Protein AF-A0A9D6MME7-F1 (afdb_monomer_lite)

Structure (mmCIF, N/CA/C/O backbone):
data_AF-A0A9D6MME7-F1
#
_entry.id   AF-A0A9D6MME7-F1
#
loop_
_atom_site.group_PDB
_atom_site.id
_atom_site.type_symbol
_atom_site.label_atom_id
_atom_site.label_alt_id
_atom_site.label_comp_id
_atom_site.label_asym_id
_atom_site.label_entity_id
_atom_site.label_seq_id
_atom_site.pdbx_PDB_ins_code
_atom_site.Cartn_x
_atom_site.Cartn_y
_atom_site.Cartn_z
_atom_site.occupancy
_atom_site.B_iso_or_equiv
_atom_site.auth_seq_id
_atom_site.auth_comp_id
_atom_site.auth_asym_id
_atom_site.auth_atom_id
_atom_site.pdbx_PDB_model_num
ATOM 1 N N . MET A 1 1 ? -21.272 2.635 26.824 1.00 50.31 1 MET A N 1
ATOM 2 C CA . MET A 1 1 ? -20.034 2.914 26.060 1.00 50.31 1 MET A CA 1
ATOM 3 C C . MET A 1 1 ? -20.425 3.286 24.642 1.00 50.31 1 MET A C 1
ATOM 5 O O . MET A 1 1 ? -21.338 2.657 24.120 1.00 50.31 1 MET A O 1
ATOM 9 N N . ALA A 1 2 ? -19.784 4.287 24.036 1.00 70.69 2 ALA A N 1
ATOM 10 C CA . ALA A 1 2 ? -19.979 4.575 22.615 1.00 70.69 2 ALA A CA 1
ATOM 11 C C . ALA A 1 2 ? -19.427 3.415 21.770 1.00 70.69 2 ALA A C 1
ATOM 13 O O . ALA A 1 2 ? -18.374 2.859 22.091 1.00 70.69 2 ALA A O 1
ATOM 14 N N . LYS A 1 3 ? -20.153 3.024 20.720 1.00 80.81 3 LYS A N 1
ATOM 15 C CA . LYS A 1 3 ? -19.692 2.022 19.755 1.00 80.81 3 LYS A CA 1
ATOM 16 C C . LYS A 1 3 ? -18.527 2.629 18.967 1.00 80.81 3 LYS A C 1
ATOM 18 O O . LYS A 1 3 ? -18.717 3.666 18.344 1.00 80.81 3 LYS A O 1
ATOM 23 N N . ARG A 1 4 ? -17.348 2.003 19.012 1.00 86.75 4 ARG A N 1
ATOM 24 C CA . ARG A 1 4 ? -16.197 2.419 18.194 1.00 86.75 4 ARG A CA 1
ATOM 25 C C . ARG A 1 4 ? -16.420 2.028 16.736 1.00 86.75 4 ARG A C 1
ATOM 27 O O . ARG A 1 4 ? -16.909 0.925 16.480 1.00 86.75 4 ARG A O 1
ATOM 34 N N . SER A 1 5 ? -16.059 2.905 15.805 1.00 95.12 5 SER A N 1
ATOM 35 C CA . SER A 1 5 ? -16.096 2.604 14.370 1.00 95.12 5 SER A CA 1
ATOM 36 C C . SER A 1 5 ? -14.817 1.878 13.931 1.00 95.12 5 SER A C 1
ATOM 38 O O . SER A 1 5 ? -13.719 2.204 14.390 1.00 95.12 5 SER A O 1
ATOM 40 N N . ILE A 1 6 ? -14.963 0.869 13.063 1.00 96.75 6 ILE A N 1
ATOM 41 C CA . ILE A 1 6 ? -13.850 0.055 12.551 1.00 96.75 6 ILE A CA 1
ATOM 42 C C . ILE A 1 6 ? -13.861 0.081 11.022 1.00 96.75 6 ILE A C 1
ATOM 44 O O . ILE A 1 6 ? -14.852 -0.322 10.414 1.00 96.75 6 ILE A O 1
ATOM 48 N N . GLY A 1 7 ? -12.757 0.518 10.420 1.00 97.44 7 GLY A N 1
ATOM 49 C CA . GLY A 1 7 ? -12.524 0.449 8.976 1.00 97.44 7 GLY A CA 1
ATOM 50 C C . GLY A 1 7 ? -11.485 -0.622 8.654 1.00 97.44 7 GLY A C 1
ATOM 51 O O . GLY A 1 7 ? -10.456 -0.697 9.325 1.00 97.44 7 GLY A O 1
ATOM 52 N N . ALA A 1 8 ? -11.738 -1.460 7.651 1.00 97.62 8 ALA A N 1
ATOM 53 C CA . ALA A 1 8 ? -10.842 -2.535 7.232 1.00 97.62 8 ALA A CA 1
ATOM 54 C C . ALA A 1 8 ? -10.379 -2.311 5.786 1.00 97.62 8 ALA A 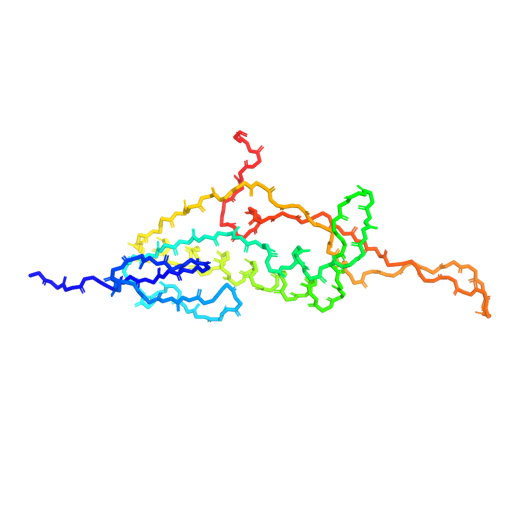C 1
ATOM 56 O O . ALA A 1 8 ? -11.146 -2.471 4.839 1.00 97.62 8 ALA A O 1
ATOM 57 N N . VAL A 1 9 ? -9.118 -1.914 5.605 1.00 98.00 9 VAL A N 1
ATOM 58 C CA . VAL A 1 9 ? -8.530 -1.652 4.289 1.00 98.00 9 VAL A CA 1
ATOM 59 C C . VAL A 1 9 ? -7.902 -2.912 3.721 1.00 98.00 9 VAL A C 1
ATOM 61 O O . VAL A 1 9 ? -6.986 -3.490 4.307 1.00 98.00 9 VAL A O 1
ATOM 64 N N . GLY A 1 10 ? -8.354 -3.301 2.531 1.00 95.00 10 GLY A N 1
ATOM 65 C CA . GLY A 1 10 ? -7.785 -4.413 1.772 1.00 95.00 10 GLY A CA 1
ATOM 66 C C . GLY A 1 10 ? -8.203 -5.797 2.265 1.00 95.00 10 GLY A C 1
ATOM 67 O O . GLY A 1 10 ? -8.008 -6.754 1.524 1.00 95.00 10 GLY A O 1
ATOM 68 N N . CYS A 1 11 ? -8.823 -5.913 3.441 1.00 92.94 11 CYS A N 1
ATOM 69 C CA . CYS A 1 11 ? -9.367 -7.153 3.991 1.00 92.94 11 CYS A CA 1
ATOM 70 C C . CYS A 1 11 ? -10.803 -6.967 4.485 1.00 92.94 11 CYS A C 1
ATOM 72 O O . CYS A 1 11 ? -11.203 -5.869 4.860 1.00 92.94 11 CYS A O 1
ATOM 74 N N . ASP A 1 12 ? -11.553 -8.065 4.511 1.00 91.06 12 ASP A N 1
ATOM 75 C CA . ASP A 1 12 ? -12.853 -8.142 5.170 1.00 91.06 12 ASP A CA 1
ATOM 76 C C . ASP A 1 12 ? -12.687 -8.853 6.521 1.00 91.06 12 ASP A C 1
ATOM 78 O O . ASP A 1 12 ? -11.966 -9.854 6.613 1.00 91.06 12 ASP A O 1
ATOM 82 N N . LEU A 1 13 ? -13.326 -8.331 7.570 1.00 90.88 13 LEU A N 1
ATOM 83 C CA . LEU A 1 13 ? -13.337 -8.966 8.884 1.00 90.88 13 LEU A CA 1
ATOM 84 C C . LEU A 1 13 ? -14.651 -9.727 9.070 1.00 90.88 13 LEU A C 1
ATOM 86 O O . LEU A 1 13 ? -15.729 -9.124 9.025 1.00 90.88 13 LEU A O 1
ATOM 90 N N . PRO A 1 14 ? -14.590 -11.040 9.357 1.00 89.19 14 PRO A N 1
ATOM 91 C CA . PRO A 1 14 ? -15.783 -11.822 9.633 1.00 89.19 14 PRO A CA 1
ATOM 92 C C . PRO A 1 14 ? -16.640 -11.210 10.749 1.00 89.19 14 PRO A C 1
ATOM 94 O O . PRO A 1 14 ? -16.130 -10.674 11.733 1.00 89.19 14 PRO A O 1
ATOM 97 N N . GLY A 1 15 ? -17.961 -11.345 10.619 1.00 87.69 15 GLY A N 1
ATOM 98 C CA . GLY A 1 15 ? -18.916 -10.930 11.652 1.00 87.69 15 GLY A CA 1
ATOM 99 C C . GLY A 1 15 ? -19.505 -9.526 11.485 1.00 87.69 15 GLY A C 1
ATOM 100 O O . GLY A 1 15 ? -20.259 -9.100 12.355 1.00 87.69 15 GLY A O 1
ATOM 101 N N . GLY A 1 16 ? -19.210 -8.813 10.390 1.00 85.44 16 GLY A N 1
ATOM 102 C CA . GLY A 1 16 ? -19.885 -7.549 10.050 1.00 85.44 16 GLY A CA 1
ATOM 103 C C . GLY A 1 16 ? -19.595 -6.403 11.024 1.00 85.44 16 GLY A C 1
ATOM 104 O O . GLY A 1 16 ? -20.416 -5.505 11.210 1.00 85.44 16 GLY A O 1
ATOM 105 N N . VAL A 1 17 ? -18.441 -6.461 11.692 1.00 89.06 17 VAL A N 1
ATOM 106 C CA . VAL A 1 17 ? -18.020 -5.486 12.710 1.00 89.06 17 VAL A CA 1
ATOM 107 C C . VAL A 1 17 ? -17.256 -4.297 12.128 1.00 89.06 17 VAL A C 1
ATOM 109 O O . VAL A 1 17 ? -17.085 -3.296 12.824 1.00 89.06 17 VAL A O 1
ATOM 112 N N . SER A 1 18 ? -16.810 -4.398 10.875 1.00 94.56 18 SER A N 1
ATOM 113 C CA . SER A 1 18 ? -16.035 -3.375 10.177 1.00 94.56 18 SER A CA 1
ATOM 114 C C . SER A 1 18 ? -16.636 -3.017 8.829 1.00 94.56 18 SER A C 1
ATOM 116 O O . SER A 1 18 ? -17.271 -3.840 8.174 1.00 94.56 18 SER A O 1
ATOM 118 N N . GLU A 1 19 ? -16.349 -1.803 8.387 1.00 96.19 19 GLU A N 1
ATOM 119 C CA . GLU A 1 19 ? -16.585 -1.370 7.018 1.00 96.19 19 GLU A CA 1
ATOM 120 C C . GLU A 1 19 ? -15.431 -1.820 6.115 1.00 96.19 19 GLU A C 1
ATOM 122 O O . GLU A 1 19 ? -14.267 -1.530 6.400 1.00 96.19 19 GLU A O 1
ATOM 127 N N . PHE A 1 20 ? -15.743 -2.535 5.031 1.00 96.62 20 PHE A N 1
ATOM 128 C CA . PHE A 1 20 ? -14.749 -2.923 4.032 1.00 96.62 20 PHE A CA 1
ATOM 129 C C . PHE A 1 20 ? -14.358 -1.729 3.162 1.00 96.62 20 PHE A C 1
ATOM 131 O O . PHE A 1 20 ? -15.199 -1.103 2.516 1.00 96.62 20 PHE A O 1
ATOM 138 N N . ILE A 1 21 ? -13.057 -1.475 3.078 1.00 97.56 21 ILE A N 1
ATOM 139 C CA . ILE A 1 21 ? -12.472 -0.398 2.293 1.00 97.56 21 ILE A CA 1
ATOM 140 C C . ILE A 1 21 ? -11.540 -1.026 1.249 1.00 97.56 21 ILE A C 1
ATOM 142 O O . ILE A 1 21 ? -10.514 -1.625 1.592 1.00 97.56 21 ILE A O 1
ATOM 146 N N . PRO A 1 22 ? -11.835 -0.886 -0.054 1.00 96.25 22 PRO A N 1
ATOM 147 C CA . PRO A 1 22 ? -10.935 -1.365 -1.092 1.00 96.25 22 PRO A CA 1
ATOM 148 C C . PRO A 1 22 ? -9.561 -0.695 -0.994 1.00 96.25 22 PRO A C 1
ATOM 150 O O . PRO A 1 22 ? -9.469 0.516 -0.812 1.00 96.25 22 PRO A O 1
ATOM 153 N N . PHE A 1 23 ? -8.483 -1.440 -1.254 1.00 96.44 23 PHE A N 1
ATOM 154 C CA . PHE A 1 23 ? -7.121 -0.883 -1.287 1.00 96.44 23 PHE A CA 1
ATOM 155 C C . PHE A 1 23 ? -6.947 0.260 -2.309 1.00 96.44 23 PHE A C 1
ATOM 157 O O . PHE A 1 23 ? -6.047 1.078 -2.191 1.00 96.44 23 PHE A O 1
ATOM 164 N N . ALA A 1 24 ? -7.792 0.344 -3.336 1.00 94.69 24 ALA A N 1
ATOM 165 C CA . ALA A 1 24 ? -7.754 1.441 -4.307 1.00 94.69 24 ALA A CA 1
ATOM 166 C C . ALA A 1 24 ? -8.586 2.668 -3.903 1.00 94.69 24 ALA A C 1
ATOM 168 O O . ALA A 1 24 ? -8.686 3.611 -4.685 1.00 94.69 24 ALA A O 1
ATOM 169 N N . SER A 1 25 ? -9.229 2.628 -2.735 1.00 96.75 25 SER A N 1
ATOM 170 C CA . SER A 1 25 ? -10.038 3.728 -2.224 1.00 96.75 25 SER A CA 1
ATOM 171 C C . SER A 1 25 ? -9.185 4.966 -1.938 1.00 96.75 25 SER A C 1
ATOM 173 O O . SER A 1 25 ? -7.981 4.876 -1.703 1.00 96.75 25 SER A O 1
ATOM 175 N N . LYS A 1 26 ? -9.841 6.127 -1.945 1.00 97.12 26 LYS A N 1
ATOM 176 C CA . LYS A 1 26 ? -9.290 7.417 -1.507 1.00 97.12 26 LYS A CA 1
ATOM 177 C C . LYS A 1 26 ? -9.902 7.858 -0.163 1.00 97.12 26 LYS A C 1
ATOM 179 O O . LYS A 1 26 ? -9.887 9.041 0.150 1.00 97.12 26 LYS A O 1
ATOM 184 N N . ALA A 1 27 ? -10.488 6.921 0.592 1.00 97.81 27 ALA A N 1
ATOM 185 C CA . ALA A 1 27 ? -11.103 7.182 1.895 1.00 97.81 27 ALA A CA 1
ATOM 186 C C . ALA A 1 27 ? -10.091 7.727 2.912 1.00 97.81 27 ALA A C 1
ATOM 188 O O . ALA A 1 27 ? -8.904 7.388 2.827 1.00 97.81 27 ALA A O 1
ATOM 189 N N . SER A 1 28 ? -10.574 8.522 3.876 1.00 97.94 28 SER A N 1
ATOM 190 C CA . SER A 1 28 ? -9.731 9.047 4.946 1.00 97.94 28 SER A CA 1
ATOM 191 C C . SER A 1 28 ? -9.754 8.149 6.170 1.00 97.94 28 SER A C 1
ATOM 193 O O . SER A 1 28 ? -10.811 7.845 6.710 1.00 97.94 28 SER A O 1
ATOM 195 N N . LEU A 1 29 ? -8.582 7.765 6.677 1.00 98.06 29 LEU A N 1
ATOM 196 C CA . LEU A 1 29 ? -8.512 6.903 7.864 1.00 98.06 29 LEU A CA 1
ATOM 197 C C . LEU A 1 29 ? -8.955 7.601 9.162 1.00 98.06 29 LEU A C 1
ATOM 199 O O . LEU A 1 29 ? -9.087 6.947 10.197 1.00 98.06 29 LEU A O 1
ATOM 203 N N . LEU A 1 30 ? -9.215 8.910 9.119 1.00 97.50 30 LEU A N 1
ATOM 204 C CA . LEU A 1 30 ? -9.743 9.678 10.247 1.00 97.50 30 LEU A CA 1
ATOM 205 C C . LEU A 1 30 ? -11.217 9.375 10.552 1.00 97.50 30 LEU A C 1
ATOM 207 O O . LEU A 1 30 ? -11.646 9.603 11.690 1.00 97.50 30 LEU A O 1
ATOM 211 N N . ASP A 1 31 ? -11.951 8.814 9.588 1.00 96.94 31 ASP A N 1
ATOM 212 C CA . ASP A 1 31 ? -13.377 8.485 9.712 1.00 96.94 31 ASP A CA 1
ATOM 213 C C . ASP A 1 31 ? -13.636 7.330 10.704 1.00 96.94 31 ASP A C 1
ATOM 215 O O . ASP A 1 31 ? -14.743 7.182 11.231 1.00 96.94 31 ASP A O 1
ATOM 219 N N . TRP A 1 32 ? -12.602 6.542 11.033 1.00 97.25 32 TRP A N 1
ATOM 220 C CA . TRP A 1 32 ? -12.698 5.402 11.949 1.00 97.25 32 TRP A CA 1
ATOM 221 C C . TRP A 1 32 ? -11.875 5.591 13.227 1.00 97.25 32 TRP A C 1
ATOM 223 O O . TRP A 1 32 ? -10.866 6.294 13.243 1.00 97.25 32 TRP A O 1
ATOM 233 N N . ASP A 1 33 ? -12.305 4.980 14.333 1.00 96.19 33 ASP A N 1
ATOM 234 C CA . ASP A 1 33 ? -11.542 4.960 15.592 1.00 96.19 33 ASP A CA 1
ATOM 235 C C . ASP A 1 33 ? -10.425 3.910 15.564 1.00 96.19 33 ASP A C 1
ATOM 237 O O .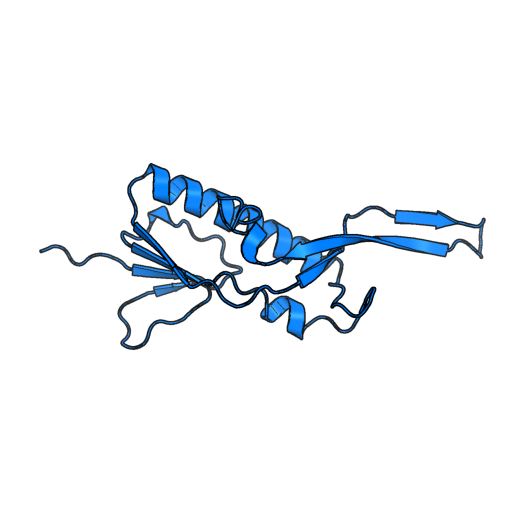 ASP A 1 33 ? -9.338 4.109 16.121 1.00 96.19 33 ASP A O 1
ATOM 241 N N . VAL A 1 34 ? -10.716 2.778 14.919 1.00 96.62 34 VAL A N 1
ATOM 242 C CA . VAL A 1 34 ? -9.802 1.656 14.723 1.00 96.62 34 VAL A CA 1
ATOM 243 C C . VAL A 1 34 ? -9.719 1.340 13.236 1.00 96.62 34 VAL A C 1
ATOM 245 O O . VAL A 1 34 ? -10.736 1.169 12.567 1.00 96.62 34 VAL A O 1
ATOM 248 N N . VAL A 1 35 ? -8.501 1.213 12.731 1.00 97.94 35 VAL A N 1
ATOM 249 C CA . VAL A 1 35 ? -8.228 0.793 11.360 1.00 97.94 35 VAL A CA 1
ATOM 250 C C . VAL A 1 35 ? -7.554 -0.564 11.393 1.00 97.94 35 VAL A C 1
ATOM 252 O O . VAL A 1 35 ? -6.583 -0.770 12.119 1.00 97.94 35 VAL A O 1
ATOM 255 N N . VAL A 1 36 ? -8.049 -1.482 10.576 1.00 97.44 36 VAL A N 1
ATOM 256 C CA . VAL A 1 36 ? -7.357 -2.715 10.224 1.00 97.44 36 VAL A CA 1
ATOM 257 C C . VAL A 1 36 ? -6.834 -2.572 8.802 1.00 97.44 36 VAL A C 1
ATOM 259 O O . VAL A 1 36 ? -7.581 -2.211 7.902 1.00 97.44 36 VAL A O 1
ATOM 262 N N . PHE A 1 37 ? -5.547 -2.824 8.593 1.00 97.94 37 PHE A N 1
ATOM 263 C CA . PHE A 1 37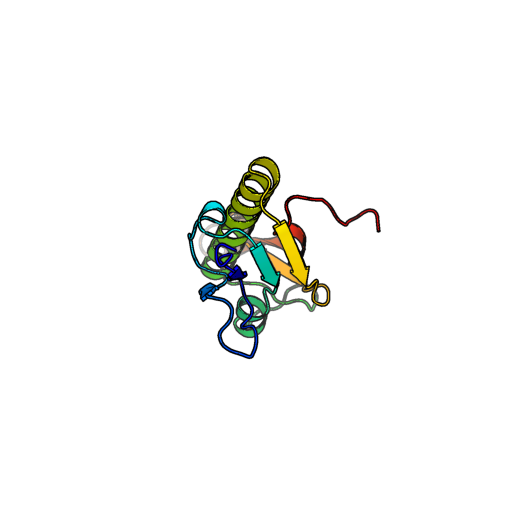 ? -4.886 -2.606 7.313 1.00 97.94 37 PHE A CA 1
ATOM 264 C C . PHE A 1 37 ? -4.192 -3.881 6.836 1.00 97.94 37 PHE A C 1
ATOM 266 O O . PHE A 1 37 ? -3.311 -4.410 7.520 1.00 97.94 37 PHE A O 1
ATOM 273 N N . TRP A 1 38 ? -4.558 -4.354 5.644 1.00 97.06 38 TRP A N 1
ATOM 274 C CA . TRP A 1 38 ? -3.887 -5.456 4.963 1.00 97.06 38 TRP A CA 1
ATOM 275 C C . TRP A 1 38 ? -3.167 -4.935 3.706 1.00 97.06 38 TRP A C 1
ATOM 277 O O . TRP A 1 38 ? -3.807 -4.741 2.669 1.00 97.06 38 TRP A O 1
ATOM 287 N N . PRO A 1 39 ? -1.841 -4.679 3.765 1.00 95.56 39 PRO A N 1
ATOM 288 C CA . PRO A 1 39 ? -1.070 -4.133 2.650 1.00 95.56 39 PRO A CA 1
ATOM 289 C C . PRO A 1 39 ? -0.778 -5.222 1.607 1.00 95.56 39 PRO A C 1
ATOM 291 O O . PRO A 1 39 ? 0.375 -5.584 1.400 1.00 95.56 39 PRO A O 1
ATOM 294 N N . THR A 1 40 ? -1.798 -5.791 0.967 1.00 95.75 40 THR A N 1
ATOM 295 C CA . THR A 1 40 ? -1.596 -6.697 -0.173 1.00 95.75 40 THR A CA 1
ATOM 296 C C . THR A 1 40 ? -1.680 -5.942 -1.498 1.00 95.75 40 THR A C 1
ATOM 298 O O . THR A 1 40 ? -2.566 -5.117 -1.730 1.00 95.75 40 THR A O 1
ATOM 301 N N . ILE A 1 41 ? -0.754 -6.254 -2.400 1.00 96.38 41 ILE A N 1
ATOM 302 C CA . ILE A 1 41 ? -0.729 -5.814 -3.795 1.00 96.38 41 ILE A CA 1
ATOM 303 C C . ILE A 1 41 ? -1.052 -6.971 -4.752 1.00 96.38 41 ILE A C 1
ATOM 305 O O . ILE A 1 41 ? -0.880 -6.826 -5.965 1.00 96.38 41 ILE A O 1
ATOM 309 N N . ALA A 1 42 ? -1.574 -8.096 -4.246 1.00 94.12 42 ALA A N 1
ATOM 310 C CA . ALA A 1 42 ? -1.908 -9.292 -5.024 1.00 94.12 42 ALA A CA 1
ATOM 311 C C . ALA A 1 42 ? -2.801 -9.000 -6.242 1.00 94.12 42 ALA A C 1
ATOM 313 O O . ALA A 1 42 ? -2.653 -9.633 -7.291 1.00 94.12 42 ALA A O 1
ATOM 314 N N . ARG A 1 43 ? -3.684 -7.991 -6.160 1.00 92.56 43 ARG A N 1
ATOM 315 C CA . ARG A 1 43 ? -4.512 -7.568 -7.307 1.00 92.56 43 ARG A CA 1
ATOM 316 C C . ARG A 1 43 ? -3.675 -7.099 -8.501 1.00 92.56 43 ARG A C 1
ATOM 318 O O . ARG A 1 43 ? -4.104 -7.246 -9.636 1.00 92.56 43 ARG A O 1
ATOM 325 N N . TYR A 1 44 ? -2.522 -6.481 -8.247 1.00 94.75 44 TYR A N 1
ATOM 326 C CA . TYR A 1 44 ? -1.627 -5.976 -9.287 1.00 94.75 44 TYR A CA 1
ATOM 327 C C . TYR A 1 44 ? -0.714 -7.091 -9.793 1.00 94.75 44 TYR A C 1
ATOM 329 O O . TYR A 1 44 ? -0.505 -7.217 -10.995 1.00 94.75 44 TYR A O 1
ATOM 337 N N . VAL A 1 45 ? -0.239 -7.947 -8.881 1.00 92.88 45 VAL A N 1
ATOM 338 C CA . VAL A 1 45 ? 0.563 -9.135 -9.210 1.00 92.88 45 VAL A CA 1
ATOM 339 C C . VAL A 1 45 ? -0.198 -10.065 -10.156 1.00 92.88 45 VAL A C 1
ATOM 341 O O . VAL A 1 45 ? 0.323 -10.440 -11.199 1.00 92.88 45 VAL A O 1
ATOM 344 N N . SER A 1 46 ? -1.448 -10.396 -9.828 1.00 89.88 46 SER A N 1
ATOM 345 C CA . SER A 1 46 ? -2.281 -11.323 -10.614 1.00 89.88 46 SER A CA 1
ATOM 346 C C . SER A 1 46 ? -2.694 -10.791 -11.990 1.00 89.88 46 SER A C 1
ATOM 348 O O . SER A 1 46 ? -3.009 -11.580 -12.876 1.00 89.88 46 SER A O 1
ATOM 350 N N . ARG A 1 47 ? -2.676 -9.468 -12.190 1.00 88.88 47 ARG A N 1
ATOM 351 C CA . ARG A 1 47 ? -2.986 -8.814 -13.474 1.00 88.88 47 ARG A CA 1
ATOM 352 C C . ARG A 1 47 ? -1.769 -8.638 -14.380 1.00 88.88 47 ARG A C 1
ATOM 354 O O . ARG A 1 47 ? -1.927 -8.259 -15.538 1.00 88.88 47 ARG A O 1
ATOM 361 N N . SER A 1 48 ? -0.566 -8.869 -13.861 1.00 89.50 48 SER A N 1
ATOM 362 C CA . SER A 1 48 ? 0.674 -8.701 -14.609 1.00 89.50 48 SER A CA 1
ATOM 363 C C . SER A 1 48 ? 0.970 -9.948 -15.440 1.00 89.50 48 SER A C 1
ATOM 365 O O . SER A 1 48 ? 1.185 -11.038 -14.912 1.00 89.50 48 SER A O 1
ATOM 367 N N . TYR A 1 49 ? 0.992 -9.771 -16.760 1.00 89.56 49 TYR A N 1
ATOM 368 C CA . TYR A 1 49 ? 1.378 -10.818 -17.709 1.00 89.56 49 TYR A CA 1
ATOM 369 C C . TYR A 1 49 ? 2.873 -10.776 -18.044 1.00 89.56 49 TYR A C 1
ATOM 371 O O . TYR A 1 49 ? 3.463 -11.793 -18.407 1.00 89.56 49 TYR A O 1
ATOM 379 N N . GLU A 1 50 ? 3.494 -9.603 -17.918 1.00 93.44 50 GLU A N 1
ATOM 380 C CA . GLU A 1 50 ? 4.908 -9.404 -18.212 1.00 93.44 50 GLU A CA 1
ATOM 381 C C . GLU A 1 50 ? 5.780 -9.723 -17.000 1.00 93.44 50 GLU A C 1
ATOM 383 O O . GLU A 1 50 ? 5.403 -9.498 -15.850 1.00 93.44 50 GLU A O 1
ATOM 388 N N . LYS A 1 51 ? 6.991 -10.217 -17.258 1.00 94.94 51 LYS A N 1
ATOM 389 C CA . LYS A 1 51 ? 7.996 -10.448 -16.223 1.00 94.94 51 LYS A CA 1
ATOM 390 C C . LYS A 1 51 ? 9.310 -9.790 -16.604 1.00 94.94 51 LYS A C 1
ATOM 392 O O . LYS A 1 51 ? 9.728 -9.847 -17.756 1.00 94.94 51 LYS A O 1
ATOM 397 N N . TYR A 1 52 ? 9.987 -9.237 -15.610 1.00 95.06 52 TYR A N 1
ATOM 398 C CA . TYR A 1 52 ? 11.362 -8.766 -15.706 1.00 95.06 52 TYR A CA 1
ATOM 399 C C . TYR A 1 52 ? 12.161 -9.428 -14.582 1.00 95.06 52 TYR A C 1
ATOM 401 O O . TYR A 1 52 ? 11.692 -9.489 -13.448 1.00 95.06 52 TYR A O 1
ATOM 409 N N . ASN A 1 53 ? 13.319 -10.017 -14.900 1.00 93.88 53 ASN A N 1
ATOM 410 C CA . ASN A 1 53 ? 14.134 -10.791 -13.949 1.00 93.88 53 ASN A CA 1
ATOM 411 C C . ASN A 1 53 ? 13.326 -11.810 -13.114 1.00 93.88 53 ASN A C 1
ATOM 413 O O . ASN A 1 53 ? 13.504 -11.933 -11.906 1.00 93.88 53 ASN A O 1
ATOM 417 N N . GLY A 1 54 ? 12.384 -12.510 -13.756 1.00 94.00 54 GLY A N 1
ATOM 418 C CA . GLY A 1 54 ? 11.554 -13.537 -13.116 1.00 94.00 54 GLY A CA 1
ATOM 419 C C . GLY A 1 54 ? 10.416 -13.019 -12.227 1.00 94.00 54 GLY A C 1
ATOM 420 O O . GLY A 1 54 ? 9.582 -13.825 -11.813 1.00 94.00 54 GLY A O 1
ATOM 421 N N . ARG A 1 55 ? 10.319 -11.705 -11.984 1.00 95.50 55 ARG A N 1
ATOM 422 C CA . ARG A 1 55 ? 9.262 -11.079 -11.173 1.00 95.50 55 ARG A CA 1
ATOM 423 C C . ARG A 1 55 ? 8.238 -10.342 -12.043 1.00 95.50 55 ARG A C 1
ATOM 425 O O . ARG A 1 55 ? 8.591 -9.918 -13.146 1.00 95.50 55 ARG A O 1
ATOM 432 N N . PRO A 1 56 ? 6.982 -10.195 -11.583 1.00 97.31 56 PRO A N 1
ATOM 433 C CA . PRO A 1 56 ? 5.956 -9.457 -12.314 1.00 97.31 56 PRO A CA 1
ATOM 434 C C . PRO A 1 56 ? 6.408 -8.031 -12.644 1.00 97.31 56 PRO A C 1
ATOM 436 O O . PRO A 1 56 ? 6.932 -7.323 -11.783 1.00 97.31 56 PRO A O 1
ATOM 439 N N . SER A 1 57 ? 6.187 -7.612 -13.886 1.00 97.31 57 SER A N 1
ATOM 440 C CA . SER A 1 57 ? 6.388 -6.245 -14.362 1.00 97.31 57 SER A CA 1
ATOM 441 C C . SER A 1 57 ? 5.022 -5.649 -14.666 1.00 97.31 57 SER A C 1
ATOM 443 O O . SER A 1 57 ? 4.284 -6.145 -15.521 1.00 97.31 57 SER A O 1
ATOM 445 N N . LEU A 1 58 ? 4.624 -4.633 -13.906 1.00 97.19 58 LEU A N 1
ATOM 446 C CA . LEU A 1 58 ? 3.291 -4.049 -14.029 1.00 97.19 58 LEU A CA 1
ATOM 447 C C . LEU A 1 58 ? 3.156 -3.268 -15.336 1.00 97.19 58 LEU A C 1
ATOM 449 O O . LEU A 1 58 ? 4.147 -2.809 -15.895 1.00 97.19 58 LEU A O 1
ATOM 453 N N . SER A 1 59 ? 1.928 -3.067 -15.810 1.00 95.31 59 SER A N 1
ATOM 454 C CA . SER A 1 59 ? 1.652 -2.111 -16.890 1.00 95.31 59 SER A CA 1
ATOM 455 C C . SER A 1 59 ? 1.925 -0.670 -16.434 1.00 95.31 59 SER A C 1
ATOM 457 O O . SER A 1 59 ? 2.009 -0.406 -15.231 1.00 95.31 59 SER A O 1
ATOM 459 N N . ASP A 1 60 ? 2.029 0.282 -17.363 1.00 94.25 60 ASP A N 1
ATOM 460 C CA . ASP A 1 60 ? 2.181 1.710 -17.034 1.00 94.25 60 ASP A CA 1
ATOM 461 C C . ASP A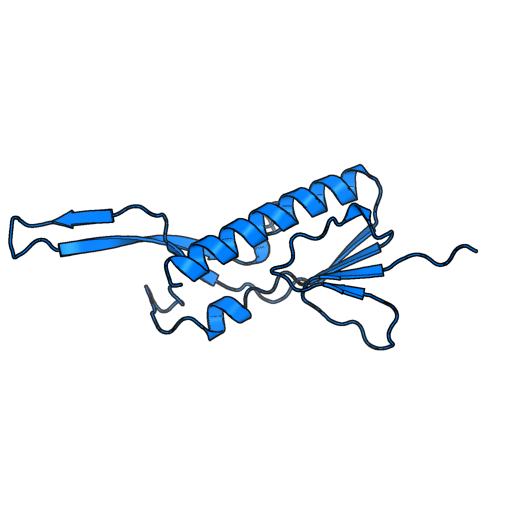 1 60 ? 1.018 2.192 -16.141 1.00 94.25 60 ASP A C 1
ATOM 463 O O . ASP A 1 60 ? 1.238 2.811 -15.098 1.00 94.25 60 ASP A O 1
ATOM 467 N N . SER A 1 61 ? -0.221 1.811 -16.476 1.00 95.25 61 SER A N 1
ATOM 468 C CA . SER A 1 61 ? -1.416 2.161 -15.698 1.00 95.25 61 SER A CA 1
ATOM 469 C C . SER A 1 61 ? -1.437 1.528 -14.307 1.00 95.25 61 SER A C 1
ATOM 471 O O . SER A 1 61 ? -1.741 2.211 -13.329 1.00 95.25 61 SER A O 1
ATOM 473 N N . ASP A 1 62 ? -1.086 0.244 -14.185 1.00 96.88 62 ASP A N 1
ATOM 474 C CA . ASP A 1 62 ? -1.060 -0.428 -12.879 1.00 96.88 62 ASP A CA 1
ATOM 475 C C . ASP A 1 62 ? 0.085 0.100 -12.006 1.00 96.88 62 ASP A C 1
ATOM 477 O O . ASP A 1 62 ? -0.063 0.212 -10.790 1.00 96.88 62 ASP A O 1
ATOM 481 N N . SER A 1 63 ? 1.202 0.487 -12.627 1.00 97.06 63 SER A N 1
ATOM 482 C CA . SER A 1 63 ? 2.338 1.121 -11.951 1.00 97.06 63 SER A CA 1
ATOM 483 C C . SER A 1 63 ? 1.958 2.470 -11.347 1.00 97.06 63 SER A C 1
ATOM 485 O O . SER A 1 63 ? 2.379 2.788 -10.236 1.00 97.06 63 SER A O 1
ATOM 487 N N . VAL A 1 64 ? 1.173 3.283 -12.060 1.00 96.38 64 VAL A N 1
ATOM 488 C CA . VAL A 1 64 ? 0.638 4.548 -11.530 1.00 96.38 64 VAL A CA 1
ATOM 489 C C . VAL A 1 64 ? -0.362 4.272 -10.407 1.00 96.38 64 VAL A C 1
ATOM 491 O O . VAL A 1 64 ? -0.179 4.768 -9.298 1.00 96.38 64 VAL A O 1
ATOM 494 N N . ALA A 1 65 ? -1.352 3.407 -10.645 1.00 97.00 65 ALA A N 1
ATOM 495 C CA . ALA A 1 65 ? -2.393 3.105 -9.664 1.00 97.00 65 ALA A CA 1
ATOM 496 C C . ALA A 1 65 ? -1.837 2.540 -8.344 1.00 97.00 65 ALA A C 1
ATOM 498 O O . ALA A 1 65 ? -2.301 2.914 -7.266 1.00 97.00 65 ALA A O 1
ATOM 499 N N . LEU A 1 66 ? -0.835 1.655 -8.409 1.00 97.81 66 LEU A N 1
ATOM 500 C CA . LEU A 1 66 ? -0.190 1.108 -7.218 1.00 97.81 66 LEU A CA 1
ATOM 501 C C . LEU A 1 66 ? 0.582 2.180 -6.443 1.00 97.81 66 LEU A C 1
ATOM 503 O O . LEU A 1 66 ? 0.444 2.254 -5.222 1.00 97.81 66 LEU A O 1
ATOM 507 N N . ARG A 1 67 ? 1.368 3.018 -7.131 1.00 97.31 67 ARG A N 1
ATOM 508 C CA . ARG A 1 67 ? 2.141 4.088 -6.482 1.00 97.31 67 ARG A CA 1
ATOM 509 C C . ARG A 1 67 ? 1.231 5.101 -5.797 1.00 97.31 67 ARG A C 1
ATOM 511 O O . ARG A 1 67 ? 1.448 5.396 -4.626 1.00 97.31 67 ARG A O 1
ATOM 518 N N . GLU A 1 68 ? 0.173 5.544 -6.470 1.00 97.31 68 GLU A N 1
ATOM 519 C CA . GLU A 1 68 ? -0.792 6.476 -5.884 1.00 97.31 68 GLU A CA 1
ATOM 520 C C . GLU A 1 68 ? -1.524 5.891 -4.675 1.00 97.31 68 GLU A C 1
ATOM 522 O O . GLU A 1 68 ? -1.727 6.588 -3.683 1.00 97.31 68 GLU A O 1
ATOM 527 N N . ALA A 1 69 ? -1.944 4.623 -4.743 1.00 97.88 69 ALA A N 1
ATOM 528 C CA . ALA A 1 69 ? -2.590 3.963 -3.611 1.00 97.88 69 ALA A CA 1
ATOM 529 C C . ALA A 1 69 ? -1.621 3.834 -2.426 1.00 97.88 69 ALA A C 1
ATOM 531 O O . ALA A 1 69 ? -1.995 4.096 -1.286 1.00 97.88 69 ALA A O 1
ATOM 532 N N . ALA A 1 70 ? -0.361 3.483 -2.693 1.00 97.44 70 ALA A N 1
ATOM 533 C CA . ALA A 1 70 ? 0.662 3.383 -1.663 1.00 97.44 70 ALA A CA 1
ATOM 534 C C . ALA A 1 70 ? 0.955 4.735 -0.999 1.00 97.44 70 ALA A C 1
ATOM 536 O O . ALA A 1 70 ? 1.053 4.805 0.221 1.00 97.44 70 ALA A O 1
ATOM 537 N N . GLU A 1 71 ? 1.077 5.807 -1.782 1.00 97.75 71 GLU A N 1
ATOM 538 C CA . GLU A 1 71 ? 1.265 7.166 -1.265 1.00 97.75 71 GLU A CA 1
ATOM 539 C C . GLU A 1 71 ? 0.062 7.654 -0.459 1.00 97.75 71 GLU A C 1
ATOM 541 O O . GLU A 1 71 ? 0.249 8.212 0.624 1.00 97.75 71 GLU A O 1
ATOM 546 N N . HIS A 1 72 ? -1.154 7.398 -0.954 1.00 98.38 72 HIS A N 1
ATOM 547 C CA . HIS A 1 72 ? -2.397 7.716 -0.254 1.00 98.38 72 HIS A CA 1
ATOM 548 C C . HIS A 1 72 ? -2.420 7.069 1.128 1.00 98.38 72 HIS A C 1
ATOM 550 O O . HIS A 1 72 ? -2.455 7.773 2.133 1.00 98.38 72 HIS A O 1
ATOM 556 N N . TRP A 1 73 ? -2.300 5.743 1.205 1.00 98.31 73 TRP A N 1
ATOM 557 C CA . TRP A 1 73 ? -2.387 5.047 2.488 1.00 98.31 73 TRP A CA 1
ATOM 558 C C . TRP A 1 73 ? -1.234 5.355 3.432 1.00 98.31 73 TRP A C 1
ATOM 560 O O . TRP A 1 73 ? -1.446 5.412 4.641 1.00 98.31 73 TRP A O 1
ATOM 570 N N . ARG A 1 74 ? -0.031 5.613 2.909 1.00 97.75 74 ARG A N 1
ATOM 571 C CA . ARG A 1 74 ? 1.094 6.067 3.732 1.00 97.75 74 ARG A CA 1
ATOM 572 C C . ARG A 1 74 ? 0.768 7.383 4.435 1.00 97.75 74 ARG A C 1
ATOM 574 O O . ARG A 1 74 ? 1.037 7.526 5.631 1.00 97.75 74 ARG A O 1
ATOM 581 N N . ARG A 1 75 ? 0.184 8.337 3.701 1.00 98.31 75 ARG A N 1
ATOM 582 C CA . ARG A 1 75 ? -0.255 9.624 4.252 1.00 98.31 75 ARG A CA 1
ATOM 583 C C . ARG A 1 75 ? -1.389 9.427 5.254 1.00 98.31 75 ARG A C 1
ATOM 585 O O . ARG A 1 75 ? -1.239 9.856 6.393 1.00 98.31 75 ARG A O 1
ATOM 592 N N . GLU A 1 76 ? -2.447 8.714 4.874 1.00 98.56 76 GLU A N 1
ATOM 593 C CA . GLU A 1 76 ? -3.603 8.492 5.750 1.00 98.56 76 GLU A CA 1
ATOM 594 C C . GLU A 1 76 ? -3.222 7.782 7.053 1.00 98.56 76 GLU A C 1
ATOM 596 O O . GLU A 1 76 ? -3.673 8.172 8.124 1.00 98.56 76 GLU A O 1
ATOM 601 N N . MET A 1 77 ? -2.350 6.767 7.003 1.00 98.00 77 MET A N 1
ATOM 602 C CA . MET A 1 77 ? -1.875 6.099 8.219 1.00 98.00 77 MET A CA 1
ATOM 603 C C . MET A 1 77 ? -1.059 7.049 9.096 1.00 98.00 77 MET A C 1
ATOM 605 O O . MET A 1 77 ? -1.224 7.046 10.313 1.00 98.00 77 MET A O 1
ATOM 609 N N . SER A 1 78 ? -0.204 7.885 8.498 1.00 97.81 78 SER A N 1
ATOM 610 C CA . SER A 1 78 ? 0.562 8.887 9.250 1.00 97.81 78 SER A CA 1
ATOM 611 C C . SER A 1 78 ? -0.359 9.886 9.958 1.00 97.81 78 SER A C 1
ATOM 613 O O . SER A 1 78 ? -0.116 10.243 11.109 1.00 97.81 78 SER A O 1
ATOM 615 N N . GLU A 1 79 ? -1.413 10.340 9.283 1.00 98.19 79 GLU A N 1
ATOM 616 C CA . GLU A 1 79 ? -2.397 11.280 9.827 1.00 98.19 79 GLU A CA 1
ATOM 617 C C . GLU A 1 79 ? -3.267 10.634 10.909 1.00 98.19 79 GLU A C 1
ATOM 619 O O . GLU A 1 79 ? -3.408 11.201 11.993 1.00 98.19 79 GLU A O 1
ATOM 624 N N . ALA A 1 80 ? -3.759 9.415 10.679 1.00 97.88 80 ALA A N 1
ATOM 625 C CA . ALA A 1 80 ? -4.533 8.655 11.656 1.00 97.88 80 ALA A CA 1
ATOM 626 C C . ALA A 1 80 ? -3.739 8.400 12.947 1.00 97.88 80 ALA A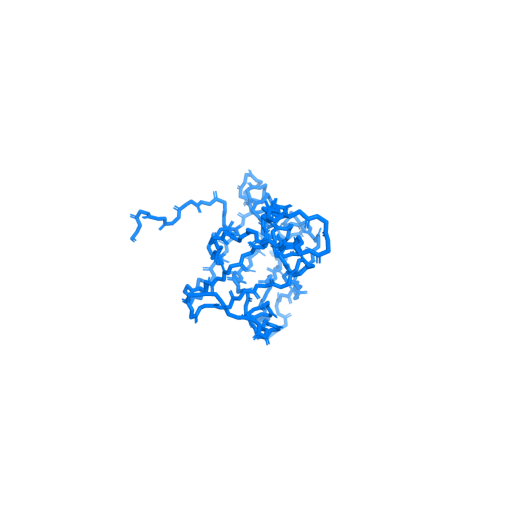 C 1
ATOM 628 O O . ALA A 1 80 ? -4.248 8.641 14.043 1.00 97.88 80 ALA A O 1
ATOM 629 N N . LEU A 1 81 ? -2.471 7.990 12.837 1.00 97.06 81 LEU A N 1
ATOM 630 C CA . LEU A 1 81 ? -1.598 7.789 13.997 1.00 97.06 81 LEU A CA 1
ATOM 631 C C . LEU A 1 81 ? -1.369 9.095 14.773 1.00 97.06 81 LEU A C 1
ATOM 633 O O . LEU A 1 81 ? -1.471 9.104 15.999 1.00 97.06 81 LEU A O 1
ATOM 637 N N . ARG A 1 82 ? -1.119 10.216 14.079 1.00 97.81 82 ARG A N 1
ATOM 638 C CA . ARG A 1 82 ? -0.980 11.543 14.716 1.00 97.81 82 ARG A CA 1
ATOM 639 C C . ARG A 1 82 ? -2.261 11.996 15.415 1.00 97.81 82 ARG A C 1
ATOM 641 O O . ARG A 1 82 ? -2.182 12.653 16.447 1.00 97.81 82 ARG A O 1
ATOM 648 N N . ALA A 1 83 ? -3.422 11.629 14.879 1.00 97.44 83 ALA A N 1
ATOM 649 C CA . ALA A 1 83 ? -4.727 11.904 15.472 1.00 97.44 83 ALA A CA 1
ATOM 650 C C . ALA A 1 83 ? -5.095 10.948 16.628 1.00 97.44 83 ALA A C 1
ATOM 652 O O . ALA A 1 83 ? -6.202 11.031 17.159 1.00 97.44 83 ALA A O 1
ATOM 653 N N . GLY A 1 84 ? -4.200 10.035 17.024 1.00 96.69 84 GLY A N 1
ATOM 654 C CA . GLY A 1 84 ? -4.430 9.095 18.125 1.00 96.69 84 GLY A CA 1
ATOM 655 C C . GLY A 1 84 ? -5.350 7.925 17.771 1.00 96.69 84 GLY A C 1
ATOM 656 O O . GLY A 1 84 ? -5.847 7.244 18.671 1.00 96.69 84 GLY A O 1
ATOM 657 N N . LYS A 1 85 ? -5.593 7.675 16.478 1.00 97.00 85 LYS A N 1
ATOM 658 C CA . LYS A 1 85 ? -6.329 6.491 16.020 1.00 97.00 85 LYS A CA 1
ATOM 659 C C . LYS A 1 85 ? -5.498 5.230 16.251 1.00 97.00 85 LYS A C 1
ATOM 661 O O . LYS A 1 85 ? -4.268 5.262 16.252 1.00 97.00 85 LYS A O 1
ATOM 666 N N . THR A 1 86 ? -6.174 4.096 16.419 1.00 97.06 86 THR A N 1
ATOM 667 C CA . THR A 1 86 ? -5.502 2.793 16.536 1.00 97.06 86 THR A CA 1
ATOM 668 C C . THR A 1 86 ? -5.423 2.129 15.167 1.00 97.06 86 THR A C 1
ATOM 670 O O . THR A 1 86 ? -6.456 1.935 14.535 1.00 97.06 86 THR A O 1
ATOM 673 N N . VAL A 1 87 ? -4.227 1.740 14.719 1.00 97.25 87 VAL A N 1
ATOM 674 C CA . VAL A 1 87 ? -4.025 1.050 13.434 1.00 97.25 87 VAL A CA 1
ATOM 675 C C . VAL A 1 87 ? -3.408 -0.326 13.680 1.00 97.25 87 VAL A C 1
ATOM 677 O O . VAL A 1 87 ? -2.294 -0.427 14.189 1.00 97.25 87 VAL A O 1
ATOM 680 N N . PHE A 1 88 ? -4.120 -1.387 13.303 1.00 96.88 88 PHE A N 1
ATOM 681 C CA . PHE A 1 88 ? -3.613 -2.757 13.269 1.00 96.88 88 PHE A CA 1
ATOM 682 C C . PHE A 1 88 ? -3.204 -3.115 11.846 1.00 96.88 88 PHE A C 1
ATOM 684 O O . PHE A 1 88 ? -4.003 -2.991 10.921 1.00 96.88 88 PHE A O 1
ATOM 691 N N . ILE A 1 89 ? -1.975 -3.597 11.670 1.00 96.31 89 ILE A N 1
ATOM 692 C CA . ILE A 1 89 ? -1.439 -3.962 10.358 1.00 96.31 89 ILE A CA 1
ATOM 693 C C . ILE A 1 89 ? -1.236 -5.473 10.321 1.00 96.31 89 ILE A C 1
ATOM 695 O O . ILE A 1 89 ? -0.411 -6.016 11.053 1.00 96.31 89 ILE A O 1
ATOM 699 N N . PHE A 1 90 ? -1.983 -6.151 9.455 1.00 94.31 90 PHE A N 1
ATOM 700 C CA . PHE A 1 90 ? -1.825 -7.580 9.204 1.00 94.31 90 PHE A CA 1
ATOM 701 C C . PHE A 1 90 ? -0.817 -7.735 8.076 1.00 94.31 90 PHE A C 1
ATOM 703 O O . PHE A 1 90 ? -1.188 -7.644 6.916 1.00 94.31 90 PHE A O 1
ATOM 710 N N . LEU A 1 91 ? 0.465 -7.895 8.392 1.00 93.06 91 LEU A N 1
ATOM 711 C CA . LEU A 1 91 ? 1.514 -7.984 7.373 1.00 93.06 91 LEU A CA 1
ATOM 712 C C . LEU A 1 91 ? 1.404 -9.315 6.599 1.00 93.06 91 LEU A C 1
ATOM 714 O O . LEU A 1 91 ? 1.645 -10.368 7.193 1.00 93.06 91 LEU A O 1
ATOM 718 N N . PRO A 1 92 ? 1.049 -9.313 5.295 1.00 93.56 92 PRO A N 1
ATOM 719 C CA . PRO A 1 92 ? 1.177 -10.506 4.468 1.00 93.56 92 PRO A CA 1
ATOM 720 C C . PRO A 1 92 ? 2.650 -10.783 4.174 1.00 93.56 92 PRO A C 1
ATOM 722 O O . PRO A 1 92 ? 3.515 -9.958 4.460 1.00 93.56 92 PRO A O 1
ATOM 725 N N . GLY A 1 93 ? 2.927 -11.917 3.526 1.00 94.31 93 GLY A N 1
ATOM 726 C CA . GLY A 1 93 ? 4.237 -12.147 2.923 1.00 94.31 93 GLY A CA 1
ATOM 727 C C . GLY A 1 93 ? 4.645 -11.001 1.988 1.00 94.31 93 GLY A C 1
ATOM 728 O O . GLY A 1 93 ? 3.801 -10.309 1.413 1.00 94.31 93 GLY A O 1
ATOM 729 N N . ARG A 1 94 ? 5.957 -10.802 1.840 1.00 94.56 94 ARG A N 1
ATOM 730 C CA . ARG A 1 94 ? 6.518 -9.766 0.971 1.00 94.56 94 ARG A CA 1
ATOM 731 C C . ARG A 1 94 ? 6.164 -10.056 -0.487 1.00 94.56 94 ARG A C 1
ATOM 733 O O . ARG A 1 94 ? 6.534 -11.094 -1.030 1.00 94.56 94 ARG A O 1
ATOM 740 N N . GLU A 1 95 ? 5.485 -9.112 -1.119 1.00 95.81 95 GLU A N 1
ATOM 741 C CA . GLU A 1 95 ? 5.096 -9.161 -2.526 1.00 95.81 95 GLU A CA 1
ATOM 742 C C . GLU A 1 95 ? 5.966 -8.172 -3.301 1.00 95.81 95 GLU A C 1
ATOM 744 O O . GLU A 1 95 ? 6.040 -6.997 -2.939 1.00 95.81 95 GLU A O 1
ATOM 749 N N . GLU A 1 96 ? 6.626 -8.633 -4.363 1.00 96.19 96 GLU A N 1
ATOM 750 C CA . GLU A 1 96 ? 7.582 -7.831 -5.130 1.00 96.19 96 GLU A CA 1
ATOM 751 C C . GLU A 1 96 ? 7.195 -7.738 -6.602 1.00 96.19 96 GLU A C 1
ATOM 753 O O . GLU A 1 96 ? 6.885 -8.743 -7.246 1.00 96.19 96 GLU A O 1
ATOM 758 N N . VAL A 1 97 ? 7.253 -6.522 -7.140 1.00 97.81 97 VAL A N 1
ATOM 759 C CA . VAL A 1 97 ? 6.933 -6.214 -8.534 1.00 97.81 97 VAL A CA 1
ATOM 760 C C . VAL A 1 97 ? 7.870 -5.141 -9.074 1.00 97.81 97 VAL A C 1
ATOM 762 O O . VAL A 1 97 ? 8.433 -4.343 -8.324 1.00 97.81 97 VAL A O 1
ATOM 765 N N . TYR A 1 98 ? 7.982 -5.083 -10.393 1.00 98.12 98 TYR A N 1
ATOM 766 C CA . TYR A 1 98 ? 8.580 -3.963 -11.101 1.00 98.12 98 TYR A CA 1
ATOM 767 C C . TYR A 1 98 ? 7.496 -2.973 -11.530 1.00 98.12 98 TYR A C 1
ATOM 769 O O . TYR A 1 98 ? 6.503 -3.359 -12.150 1.00 98.12 98 TYR A O 1
ATOM 777 N N . VAL A 1 99 ? 7.685 -1.694 -11.206 1.00 97.69 99 VAL A N 1
ATOM 778 C CA . VAL A 1 99 ? 6.792 -0.595 -11.605 1.00 97.69 99 VAL A CA 1
ATOM 779 C C . VAL A 1 99 ? 7.470 0.300 -12.633 1.00 97.69 99 VAL A C 1
ATOM 781 O O . VAL A 1 99 ? 8.679 0.507 -12.578 1.00 97.69 99 VAL A O 1
ATOM 784 N N . ASP A 1 100 ? 6.690 0.845 -13.565 1.00 95.56 100 ASP A N 1
ATOM 785 C CA . ASP A 1 100 ? 7.160 1.871 -14.496 1.00 95.56 100 ASP A CA 1
ATOM 786 C C . ASP A 1 100 ? 7.680 3.097 -13.743 1.00 95.56 100 ASP A C 1
ATOM 788 O O . ASP A 1 100 ? 6.966 3.651 -12.901 1.00 95.56 100 ASP A O 1
ATOM 792 N N . THR A 1 101 ? 8.883 3.564 -14.079 1.00 94.00 101 THR A N 1
ATOM 793 C CA . THR A 1 101 ? 9.387 4.842 -13.553 1.00 94.00 101 THR A CA 1
ATOM 794 C C . THR A 1 101 ? 8.838 6.035 -14.333 1.00 94.00 101 THR A C 1
ATOM 796 O O . THR A 1 101 ? 8.813 7.145 -13.810 1.00 94.00 101 THR A O 1
ATOM 799 N N . GLY A 1 102 ? 8.357 5.808 -15.560 1.00 92.25 102 GLY A N 1
ATOM 800 C CA . GLY A 1 102 ? 8.025 6.854 -16.530 1.00 92.25 102 GLY A CA 1
ATOM 801 C C . GLY A 1 102 ? 9.224 7.274 -17.386 1.00 92.25 102 GLY A C 1
ATOM 802 O O . GLY A 1 102 ? 9.060 7.981 -18.379 1.00 92.25 102 GLY A O 1
ATOM 803 N N . GLU A 1 103 ? 10.428 6.795 -17.068 1.00 93.38 103 GLU A N 1
ATOM 804 C CA . GLU A 1 103 ? 11.615 7.050 -17.873 1.00 93.38 103 GLU A CA 1
ATOM 805 C C . GLU A 1 103 ? 11.654 6.121 -19.088 1.00 93.38 103 GLU A C 1
ATOM 807 O O . GLU A 1 103 ? 11.249 4.949 -19.054 1.00 93.38 103 GLU A O 1
ATOM 812 N N . ARG A 1 104 ? 12.145 6.662 -20.200 1.00 94.50 104 ARG A N 1
ATOM 813 C CA . ARG A 1 104 ? 12.293 5.951 -21.467 1.00 94.50 104 ARG A CA 1
ATOM 814 C C . ARG A 1 104 ? 13.711 6.167 -21.969 1.00 94.50 104 ARG A C 1
ATOM 816 O O . ARG A 1 104 ? 14.155 7.302 -22.113 1.00 94.50 104 ARG A O 1
ATOM 823 N N . GLN A 1 105 ? 14.414 5.080 -22.259 1.00 92.56 105 GLN A N 1
ATOM 824 C CA . GLN A 1 105 ? 15.697 5.138 -22.950 1.00 92.56 105 GLN A CA 1
ATOM 825 C C . GLN A 1 105 ? 15.487 4.834 -24.425 1.00 92.56 105 GLN A C 1
ATOM 827 O O . GLN A 1 105 ? 14.757 3.911 -24.786 1.00 92.56 105 GLN A O 1
ATOM 832 N N . HIS A 1 106 ? 16.131 5.612 -25.286 1.00 90.81 106 HIS A N 1
ATOM 833 C CA . HIS A 1 106 ? 16.040 5.437 -26.726 1.00 90.81 106 HIS A CA 1
ATOM 834 C C . HIS A 1 106 ? 17.406 5.085 -27.292 1.00 90.81 106 HIS A C 1
ATOM 836 O O . HIS A 1 106 ? 18.385 5.776 -27.026 1.00 90.81 106 HIS A O 1
ATOM 842 N N . SER A 1 107 ? 17.459 4.026 -28.091 1.00 88.75 107 SER A N 1
ATOM 843 C CA . SER A 1 107 ? 18.653 3.635 -28.836 1.00 88.75 107 SER A CA 1
ATOM 844 C C . SER A 1 107 ? 18.329 3.451 -30.318 1.00 88.75 107 SER A C 1
ATOM 846 O O . SER A 1 107 ? 17.198 3.129 -30.686 1.00 88.75 107 SER A O 1
ATOM 848 N N . GLY A 1 108 ? 19.321 3.693 -31.178 1.00 86.00 108 GLY A N 1
ATOM 849 C CA . GLY A 1 108 ? 19.148 3.712 -32.633 1.00 86.00 108 GLY A CA 1
ATOM 850 C C . GLY A 1 108 ? 18.573 5.030 -33.170 1.00 86.00 108 GLY A C 1
ATOM 851 O O . GLY A 1 108 ? 18.245 5.947 -32.418 1.00 86.00 108 GLY A O 1
ATOM 852 N N . THR A 1 109 ? 18.462 5.134 -34.496 1.00 84.44 109 THR A N 1
ATOM 853 C CA . THR A 1 109 ? 17.966 6.328 -35.200 1.00 84.44 109 THR A CA 1
ATOM 854 C C . THR A 1 109 ? 16.833 5.972 -36.169 1.00 84.44 109 THR A C 1
ATOM 856 O O . THR A 1 109 ? 16.764 4.864 -36.708 1.00 84.44 109 THR A O 1
ATOM 859 N N . GLY A 1 110 ? 15.910 6.917 -36.383 1.00 81.56 110 GLY A N 1
ATOM 860 C CA . GLY A 1 110 ? 14.818 6.789 -37.355 1.00 81.56 110 GLY A CA 1
ATOM 861 C C . GLY A 1 110 ? 13.929 5.559 -37.132 1.00 81.56 110 GLY A C 1
ATOM 862 O O . GLY A 1 110 ? 13.423 5.332 -36.034 1.00 81.56 110 GLY A O 1
ATOM 863 N N . ARG A 1 111 ? 13.740 4.759 -38.189 1.00 79.94 111 ARG A N 1
ATOM 864 C CA . ARG A 1 111 ? 12.855 3.578 -38.209 1.00 79.94 111 ARG A CA 1
ATOM 865 C C . ARG A 1 111 ? 13.298 2.449 -37.265 1.00 79.94 111 ARG A C 1
ATOM 867 O O . ARG A 1 111 ? 12.469 1.627 -36.898 1.00 79.94 111 ARG A O 1
ATOM 874 N N . ASN A 1 112 ? 14.565 2.441 -36.837 1.00 83.44 112 ASN A N 1
ATOM 875 C CA . ASN A 1 112 ? 15.136 1.434 -35.934 1.00 83.44 112 ASN A CA 1
ATOM 876 C C . ASN A 1 112 ? 15.255 1.928 -34.481 1.00 83.44 112 ASN A C 1
ATOM 878 O O . ASN A 1 112 ? 16.039 1.379 -33.706 1.00 83.44 112 ASN A O 1
ATOM 882 N N . ARG A 1 113 ? 14.514 2.976 -34.095 1.00 87.69 113 ARG A N 1
ATOM 883 C CA . ARG A 1 113 ? 14.498 3.453 -32.709 1.00 87.69 113 ARG A CA 1
ATOM 884 C C . ARG A 1 113 ? 13.872 2.395 -31.802 1.00 87.69 113 ARG A C 1
ATOM 886 O O . ARG A 1 113 ? 12.679 2.113 -31.899 1.00 87.69 113 ARG A O 1
ATOM 893 N N . ARG A 1 114 ? 14.661 1.852 -30.879 1.00 88.44 114 ARG A N 1
ATOM 894 C CA . ARG A 1 114 ? 14.177 0.999 -29.794 1.00 88.44 114 ARG A CA 1
ATOM 895 C C . ARG A 1 114 ? 13.914 1.870 -28.574 1.00 88.44 114 ARG A C 1
ATOM 897 O O . ARG A 1 114 ? 14.767 2.663 -28.182 1.00 88.44 114 ARG A O 1
ATOM 904 N N . THR A 1 115 ? 12.731 1.728 -27.987 1.00 89.12 115 THR A N 1
ATOM 905 C CA . THR A 1 115 ? 12.380 2.386 -26.726 1.00 89.12 115 THR A CA 1
ATOM 906 C C . THR A 1 115 ? 12.399 1.347 -25.620 1.00 89.12 115 THR A C 1
ATOM 908 O O . THR A 1 115 ? 11.618 0.399 -25.643 1.00 89.12 115 THR A O 1
ATOM 911 N N . THR A 1 116 ? 13.297 1.530 -24.664 1.00 91.44 116 THR A N 1
ATOM 912 C CA . THR A 1 116 ? 13.377 0.724 -23.453 1.00 91.44 116 THR A CA 1
ATOM 913 C C . THR A 1 116 ? 12.617 1.441 -22.351 1.00 91.44 116 THR A C 1
ATOM 915 O O . THR A 1 116 ? 12.899 2.599 -22.034 1.00 91.44 116 THR A O 1
ATOM 918 N N . ARG A 1 117 ? 11.645 0.744 -21.771 1.00 92.25 117 ARG A N 1
ATOM 919 C CA . ARG A 1 117 ? 10.952 1.177 -20.563 1.00 92.25 117 ARG A CA 1
ATOM 920 C C . ARG A 1 117 ? 11.831 0.887 -19.350 1.00 92.25 117 ARG A C 1
ATOM 922 O O . ARG A 1 117 ? 12.302 -0.238 -19.198 1.00 92.25 117 ARG A O 1
ATOM 929 N N . ILE A 1 118 ? 12.042 1.892 -18.507 1.00 95.50 118 ILE A N 1
ATOM 930 C CA . ILE A 1 118 ? 12.784 1.732 -17.257 1.00 95.50 118 ILE A CA 1
ATOM 931 C C . ILE A 1 118 ? 11.800 1.389 -16.143 1.00 95.50 118 ILE A C 1
ATOM 933 O O . ILE A 1 118 ? 10.751 2.015 -15.996 1.00 95.50 118 ILE A O 1
ATOM 937 N N . VAL A 1 119 ? 12.138 0.359 -15.374 1.00 96.62 119 VAL A N 1
ATOM 938 C CA . VAL A 1 119 ? 11.320 -0.125 -14.266 1.00 96.62 119 VAL A CA 1
ATOM 939 C C . VAL A 1 119 ? 12.121 -0.126 -12.973 1.00 96.62 119 VAL A C 1
ATOM 941 O O . VAL A 1 119 ? 13.337 -0.315 -12.989 1.00 96.62 119 VAL A O 1
ATOM 944 N N . ALA A 1 120 ? 11.435 0.075 -11.853 1.00 97.00 120 ALA A N 1
ATOM 945 C CA . ALA A 1 120 ? 12.023 0.091 -10.520 1.00 97.00 120 ALA A CA 1
ATOM 946 C C . ALA A 1 120 ? 11.354 -0.934 -9.605 1.00 97.00 120 ALA A C 1
ATOM 948 O O . ALA A 1 120 ? 10.182 -1.273 -9.775 1.00 97.00 120 ALA A O 1
ATOM 949 N N . ASP A 1 121 ? 12.105 -1.400 -8.610 1.00 96.81 121 ASP A N 1
ATOM 950 C CA . ASP A 1 121 ? 11.608 -2.323 -7.598 1.00 96.81 121 ASP A CA 1
ATOM 951 C C . ASP A 1 121 ? 10.557 -1.673 -6.693 1.00 96.81 121 ASP A C 1
ATOM 953 O O . ASP A 1 121 ? 10.761 -0.611 -6.086 1.00 96.81 121 ASP A O 1
ATOM 957 N N . PHE A 1 122 ? 9.443 -2.372 -6.522 1.00 97.12 122 PHE A N 1
ATOM 958 C CA . PHE A 1 122 ? 8.393 -2.031 -5.582 1.00 97.12 122 PHE A CA 1
ATOM 959 C C . PHE A 1 122 ? 8.012 -3.260 -4.760 1.00 97.12 122 PHE A C 1
ATOM 961 O O . PHE A 1 122 ? 7.962 -4.378 -5.269 1.00 97.12 122 PHE A O 1
ATOM 968 N N . ASN A 1 123 ? 7.719 -3.044 -3.479 1.00 96.44 123 ASN A N 1
ATOM 969 C CA . ASN A 1 123 ? 7.130 -4.065 -2.629 1.00 96.44 123 ASN A CA 1
ATOM 970 C C . ASN A 1 123 ? 5.980 -3.479 -1.812 1.00 96.44 123 ASN A C 1
ATOM 972 O O . ASN A 1 123 ? 5.915 -2.270 -1.580 1.00 96.44 123 ASN A O 1
ATOM 976 N N . ASN A 1 124 ? 5.080 -4.348 -1.379 1.00 96.19 124 ASN A N 1
ATOM 977 C CA . ASN A 1 124 ? 3.881 -3.977 -0.639 1.00 96.19 124 ASN A CA 1
ATOM 978 C C . ASN A 1 124 ? 4.145 -3.269 0.701 1.00 96.19 124 ASN A C 1
ATOM 980 O O . ASN A 1 124 ? 3.314 -2.482 1.149 1.00 96.19 124 ASN A O 1
ATOM 984 N N . TYR A 1 125 ? 5.311 -3.459 1.318 1.00 96.06 125 TYR A N 1
ATOM 985 C CA . TYR A 1 125 ? 5.649 -2.773 2.568 1.00 96.06 125 TYR A CA 1
ATOM 986 C C . TYR A 1 125 ? 5.933 -1.278 2.363 1.00 96.06 125 TYR A C 1
ATOM 988 O O . TYR A 1 125 ? 5.789 -0.503 3.304 1.00 96.06 125 TYR A O 1
ATOM 996 N N . LYS A 1 126 ? 6.204 -0.822 1.127 1.00 95.25 126 LYS A N 1
ATOM 997 C CA . LYS A 1 126 ? 6.333 0.614 0.787 1.00 95.25 126 LYS A CA 1
ATOM 998 C C . LYS A 1 126 ? 5.039 1.425 0.980 1.00 95.25 126 LYS A C 1
ATOM 1000 O O . LYS A 1 126 ? 5.049 2.651 0.831 1.00 95.25 126 LYS A O 1
ATOM 1005 N N . VAL A 1 127 ? 3.919 0.759 1.266 1.00 96.19 127 VAL A N 1
ATOM 1006 C CA . VAL A 1 127 ? 2.632 1.383 1.615 1.00 96.19 127 VAL A CA 1
ATOM 1007 C C . VAL A 1 127 ? 2.642 1.932 3.049 1.00 96.19 127 VAL A C 1
ATOM 1009 O O . VAL A 1 127 ? 1.888 2.847 3.366 1.00 96.19 127 VAL A O 1
ATOM 1012 N N . LEU A 1 128 ? 3.494 1.395 3.921 1.00 96.19 128 LEU A N 1
ATOM 1013 C CA . LEU A 1 128 ? 3.521 1.726 5.343 1.00 96.19 128 LEU A CA 1
ATOM 1014 C C . LEU A 1 128 ? 4.217 3.074 5.602 1.00 96.19 128 LEU A C 1
ATOM 1016 O O . LEU A 1 128 ? 5.125 3.449 4.857 1.00 96.19 128 LEU A O 1
ATOM 1020 N N . PRO A 1 129 ? 3.835 3.806 6.668 1.00 95.25 129 PRO A N 1
ATOM 1021 C CA . PRO A 1 129 ? 4.472 5.068 7.059 1.00 95.25 129 PRO A CA 1
ATOM 1022 C C . PRO A 1 129 ? 5.805 4.873 7.800 1.00 95.25 129 PRO A C 1
ATOM 1024 O O . PRO A 1 129 ? 6.365 5.833 8.324 1.00 95.25 129 PRO A O 1
ATOM 1027 N N . VAL A 1 130 ? 6.297 3.636 7.868 1.00 91.31 130 VAL A N 1
ATOM 1028 C CA . VAL A 1 130 ? 7.549 3.247 8.514 1.00 91.31 130 VAL A CA 1
ATOM 1029 C C . VAL A 1 130 ? 8.357 2.384 7.559 1.00 91.31 130 VAL A C 1
ATOM 1031 O O . VAL A 1 130 ? 7.795 1.645 6.750 1.00 91.31 130 VAL A O 1
ATOM 1034 N N . ASP A 1 131 ? 9.675 2.479 7.663 1.00 87.25 131 ASP A N 1
ATOM 1035 C CA . ASP A 1 131 ? 10.582 1.615 6.925 1.00 87.25 131 ASP A CA 1
ATOM 1036 C C . ASP A 1 131 ? 10.821 0.318 7.715 1.00 87.25 131 ASP A C 1
ATOM 1038 O O . ASP A 1 131 ? 11.197 0.360 8.885 1.00 87.25 131 ASP A O 1
ATOM 1042 N N . LEU A 1 132 ? 10.577 -0.827 7.074 1.00 83.50 132 LEU A N 1
ATOM 1043 C CA . LEU A 1 132 ? 10.762 -2.160 7.656 1.00 83.50 132 LEU A CA 1
ATOM 1044 C C . LEU A 1 132 ? 12.085 -2.824 7.236 1.00 83.50 132 LEU A C 1
ATOM 1046 O O . LEU A 1 132 ? 12.291 -3.998 7.524 1.00 83.50 132 LEU A O 1
ATOM 1050 N N . THR A 1 133 ? 12.989 -2.112 6.552 1.00 65.88 133 THR A N 1
ATOM 1051 C CA . THR A 1 133 ? 14.244 -2.689 6.024 1.00 65.88 133 THR A CA 1
ATOM 1052 C C . THR A 1 133 ? 15.266 -3.067 7.114 1.00 65.88 133 THR A C 1
ATOM 1054 O O . THR A 1 133 ? 16.281 -3.688 6.814 1.00 65.88 133 THR A O 1
ATOM 1057 N N . SER A 1 134 ? 15.019 -2.710 8.377 1.00 52.53 134 SER A N 1
ATOM 1058 C CA . SER A 1 134 ? 15.901 -2.975 9.525 1.00 52.53 134 SER A CA 1
ATOM 1059 C C . SER A 1 134 ? 15.451 -4.129 10.436 1.00 52.53 134 SER A C 1
ATOM 1061 O O . SER A 1 134 ? 16.018 -4.281 11.520 1.00 52.53 134 SER A O 1
ATOM 1063 N N . MET A 1 135 ? 14.457 -4.9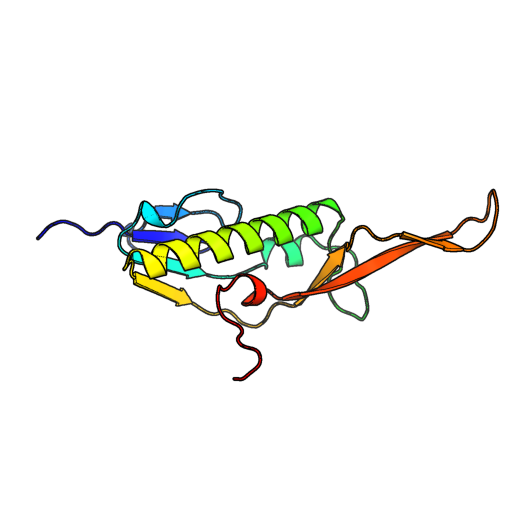26 10.023 1.00 46.44 135 MET A N 1
ATOM 1064 C CA . MET A 1 135 ? 13.985 -6.114 10.755 1.00 46.44 135 MET A CA 1
ATOM 1065 C C . MET A 1 135 ? 14.499 -7.423 10.162 1.00 46.44 135 MET A C 1
ATOM 1067 O O . MET A 1 135 ? 14.494 -7.554 8.917 1.00 46.44 135 MET A O 1
#

Secondary structure (DSSP, 8-state):
-PPPPEEEESSPPTTS-SEEE-TT----GGG-SEEEE----HHHHTT--EEETTEEE--HHHHHHHHHHHHHHHHHHHHHHHTT-EEEE---S--EEEEEEEEEEEESSGGG-EEEEEEEEEEGGGGSSS--TT-

pLDDT: mean 93.08, std 8.3, range [46.44, 98.56]

Radius of gyration: 18.12 Å; chains: 1; bounding box: 39×25×64 Å

Sequence (135 aa):
MAKRSIGAVGCDLPGGVSEFIPFASKASLLDWDVVVFWPTIARYVSRSYEKYNGRPSLSDSDSVALREAAEHWRREMSEALRAGKTVFIFLPGREEVYVDTGERQHSGTGRNRRTTRIVADFNNYKVLPVDLTSM

Foldseek 3Di:
DDLFAEAEECDDDPPPRYDDDYLLDLDAPQVGQEYEYELDPVVQQVPFPDDDPNGGEGDQVSLVSSVVSLVSLLVRVVVCVVVVGHYHYDYDPKHKYWHFPVDWDWDDDDPPIDIDTDTDIDISCSSHVDDPPVD